Protein AF-A0A816T0T2-F1 (afdb_monomer_lite)

Structure (mmCIF, N/CA/C/O backbone):
data_AF-A0A816T0T2-F1
#
_entry.id   AF-A0A816T0T2-F1
#
loop_
_atom_site.group_PDB
_atom_site.id
_atom_site.type_symbol
_atom_site.label_atom_id
_atom_site.label_alt_id
_atom_site.label_comp_id
_atom_site.label_asym_id
_atom_site.label_entity_id
_atom_site.label_seq_id
_atom_site.pdbx_PDB_ins_code
_atom_site.Cartn_x
_atom_site.Cartn_y
_atom_site.Cartn_z
_atom_site.occupancy
_atom_site.B_iso_or_equiv
_atom_site.auth_seq_id
_atom_site.auth_comp_id
_atom_site.auth_asym_id
_atom_site.auth_atom_id
_atom_site.pdbx_PDB_model_num
ATOM 1 N N . MET A 1 1 ? -22.778 34.943 42.096 1.00 41.88 1 MET A N 1
ATOM 2 C CA . MET A 1 1 ? -22.417 35.376 40.731 1.00 41.88 1 MET A CA 1
ATOM 3 C C . MET A 1 1 ? -21.171 36.239 40.809 1.00 41.88 1 MET A C 1
ATOM 5 O O . MET A 1 1 ? -21.282 37.406 41.152 1.00 41.88 1 MET A O 1
ATOM 9 N N . ILE A 1 2 ? -20.006 35.662 40.521 1.00 35.09 2 ILE A N 1
ATOM 10 C CA . ILE A 1 2 ? -18.872 36.395 39.952 1.00 35.09 2 ILE A CA 1
ATOM 11 C C . ILE A 1 2 ? -18.428 35.534 38.776 1.00 35.09 2 ILE A C 1
ATOM 13 O O . ILE A 1 2 ? -18.102 34.362 38.942 1.00 35.09 2 ILE A O 1
ATOM 17 N N . ASN A 1 3 ? -18.582 36.104 37.589 1.00 41.44 3 ASN A N 1
ATOM 18 C CA . ASN A 1 3 ? -18.214 35.520 36.316 1.00 41.44 3 ASN A CA 1
ATOM 19 C C . ASN A 1 3 ? -16.698 35.698 36.172 1.00 41.44 3 ASN A C 1
ATOM 21 O O . ASN A 1 3 ? -16.226 36.833 36.182 1.00 41.44 3 ASN A O 1
ATOM 25 N N . VAL A 1 4 ? -15.951 34.598 36.114 1.00 49.75 4 VAL A N 1
ATOM 26 C CA . VAL A 1 4 ? -14.543 34.619 35.709 1.00 49.75 4 VAL A CA 1
ATOM 27 C C . VAL A 1 4 ? -14.490 33.938 34.355 1.00 49.75 4 VAL A C 1
ATOM 29 O O . VAL A 1 4 ? -14.261 32.737 34.244 1.00 49.75 4 VAL A O 1
ATOM 32 N N . ASP A 1 5 ? -14.782 34.727 33.327 1.00 52.72 5 ASP A N 1
ATOM 33 C CA . ASP A 1 5 ? -14.328 34.418 31.985 1.00 52.72 5 ASP A CA 1
ATOM 34 C C . ASP A 1 5 ? -12.839 34.766 31.933 1.00 52.72 5 ASP A C 1
ATOM 36 O O . ASP A 1 5 ? -12.434 35.930 31.974 1.00 52.72 5 ASP A O 1
ATOM 40 N N . SER A 1 6 ? -12.014 33.731 31.933 1.00 45.41 6 SER A N 1
ATOM 41 C CA . SER A 1 6 ? -10.596 33.841 31.641 1.00 45.41 6 SER A CA 1
ATOM 42 C C . SER A 1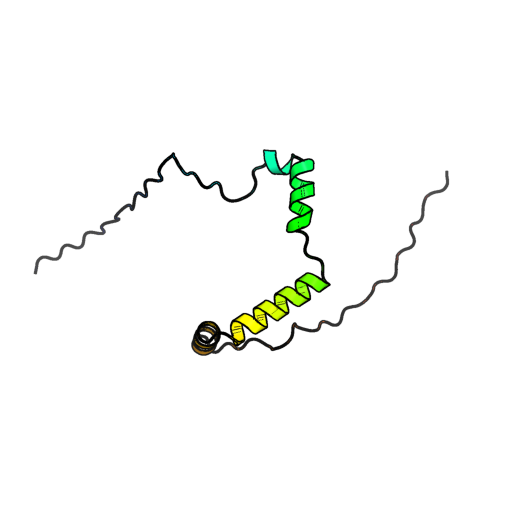 6 ? -10.212 32.640 30.801 1.00 45.41 6 SER A C 1
ATOM 44 O O . SER A 1 6 ? -9.806 31.608 31.334 1.00 45.41 6 SER A O 1
ATOM 46 N N . SER A 1 7 ? -10.419 32.790 29.492 1.00 53.34 7 SER A N 1
ATOM 47 C CA . SER A 1 7 ? -9.588 32.316 28.373 1.00 53.34 7 SER A CA 1
ATOM 48 C C . SER A 1 7 ? -8.212 31.781 28.799 1.00 53.34 7 SER A C 1
ATOM 50 O O . SER A 1 7 ? -7.176 32.403 28.562 1.00 53.34 7 SER A O 1
ATOM 52 N N . THR A 1 8 ? -8.184 30.633 29.468 1.00 53.03 8 THR A N 1
ATOM 53 C CA . THR A 1 8 ? -6.939 30.024 29.917 1.00 53.03 8 THR A CA 1
ATOM 54 C C . THR A 1 8 ? -6.482 29.159 28.764 1.00 53.03 8 THR A C 1
ATOM 56 O O . THR A 1 8 ? -6.852 27.992 28.665 1.00 53.03 8 THR A O 1
ATOM 59 N N . ASN A 1 9 ? -5.709 29.755 27.858 1.00 56.69 9 ASN A N 1
ATOM 60 C CA . ASN A 1 9 ? -4.830 28.987 26.987 1.00 56.69 9 ASN A CA 1
ATOM 61 C C . ASN A 1 9 ? -3.823 28.268 27.892 1.00 56.69 9 ASN A C 1
ATOM 63 O O . ASN A 1 9 ? -2.748 28.785 28.196 1.00 56.69 9 ASN A O 1
ATOM 67 N N . ILE A 1 10 ? -4.218 27.096 28.383 1.00 58.69 10 ILE A N 1
ATOM 68 C CA . ILE A 1 10 ? -3.312 26.130 28.986 1.00 58.69 10 ILE A CA 1
ATOM 69 C C . ILE A 1 10 ? -2.389 25.655 27.867 1.00 58.69 10 ILE A C 1
ATOM 71 O O . ILE A 1 10 ? -2.768 24.842 27.031 1.00 58.69 10 ILE A O 1
ATOM 75 N N . TYR A 1 11 ? -1.185 26.219 27.811 1.00 61.22 11 TYR A N 1
ATOM 76 C CA . TYR A 1 11 ? -0.114 25.653 27.005 1.00 61.22 11 TYR A CA 1
ATOM 77 C C . TYR A 1 11 ? 0.262 24.306 27.626 1.00 61.22 11 TYR A C 1
ATOM 79 O O . TYR A 1 11 ? 0.858 24.254 28.702 1.00 61.22 11 TYR A O 1
ATOM 87 N N . GLU A 1 12 ? -0.127 23.214 26.977 1.00 70.75 12 GLU A N 1
ATOM 88 C CA . GLU A 1 12 ? 0.305 21.872 27.351 1.00 70.75 12 GLU A CA 1
ATOM 89 C C . GLU A 1 12 ? 1.751 21.677 26.872 1.00 70.75 12 GLU A C 1
ATOM 91 O O . GLU A 1 12 ? 2.021 21.567 25.676 1.00 70.75 12 GLU A O 1
ATOM 96 N N . ILE A 1 13 ? 2.706 21.693 27.805 1.00 75.75 13 ILE A N 1
ATOM 97 C CA . ILE A 1 13 ? 4.112 21.384 27.523 1.00 75.75 13 ILE A CA 1
ATOM 98 C C . ILE A 1 13 ? 4.317 19.891 27.781 1.00 75.75 13 ILE A C 1
ATOM 100 O O . ILE A 1 13 ? 4.274 19.445 28.925 1.00 75.75 13 ILE A O 1
ATOM 104 N N . THR A 1 14 ? 4.566 19.121 26.720 1.00 71.69 14 THR A N 1
ATOM 105 C CA . THR A 1 14 ? 4.970 17.711 26.828 1.00 71.69 14 THR A CA 1
ATOM 106 C C . THR A 1 14 ? 6.494 17.627 26.889 1.00 71.69 14 THR A C 1
ATOM 108 O O . THR A 1 14 ? 7.173 18.019 25.942 1.00 71.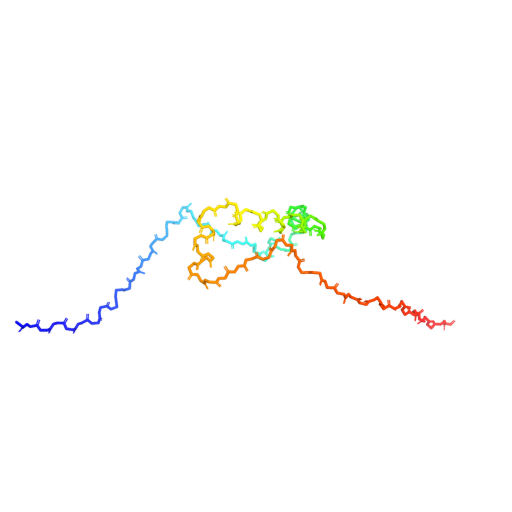69 14 THR A O 1
ATOM 111 N N . ILE A 1 15 ? 7.038 17.120 27.998 1.00 74.50 15 ILE A N 1
ATOM 112 C CA . ILE A 1 15 ? 8.477 16.864 28.153 1.00 74.50 15 ILE A CA 1
ATOM 113 C C . ILE A 1 15 ? 8.753 15.445 27.654 1.00 74.50 15 ILE A C 1
ATOM 115 O O . ILE A 1 15 ? 8.270 14.476 28.237 1.00 74.50 15 ILE A O 1
ATOM 119 N N . ILE A 1 16 ? 9.510 15.329 26.564 1.00 73.62 16 ILE A N 1
ATOM 120 C CA . ILE A 1 16 ? 9.982 14.046 26.036 1.00 73.62 16 ILE A CA 1
ATOM 121 C C . ILE A 1 16 ? 11.337 13.763 26.685 1.00 73.62 16 ILE A C 1
ATOM 123 O O . ILE A 1 16 ? 12.246 14.584 26.591 1.00 73.62 16 ILE A O 1
ATOM 127 N N . ASP A 1 17 ? 11.455 12.623 27.360 1.00 71.12 17 ASP A N 1
ATOM 128 C CA . ASP A 1 17 ? 12.722 12.146 27.914 1.00 71.12 17 ASP A CA 1
ATOM 129 C C . ASP A 1 17 ? 13.741 11.908 26.782 1.00 71.12 17 ASP A C 1
ATOM 131 O O . ASP A 1 17 ? 13.473 11.169 25.829 1.00 71.12 17 ASP A O 1
ATOM 135 N N . GLU A 1 18 ? 14.918 12.529 26.893 1.00 68.06 18 GLU A N 1
ATOM 136 C CA . GLU A 1 18 ? 16.026 12.411 25.935 1.00 68.06 18 GLU A CA 1
ATOM 137 C C . GLU A 1 18 ? 16.550 10.974 25.794 1.00 68.06 18 GLU A C 1
ATOM 139 O O . GLU A 1 18 ? 17.267 10.675 24.838 1.00 68.06 18 GLU A O 1
ATOM 144 N N . GLN A 1 19 ? 16.198 10.064 26.709 1.00 67.38 19 GLN A N 1
ATOM 145 C CA . GLN A 1 19 ? 16.657 8.673 26.659 1.00 67.38 19 GLN A CA 1
ATOM 146 C C . GLN A 1 19 ? 15.957 7.827 25.581 1.00 67.38 19 GLN A C 1
ATOM 148 O O . GLN A 1 19 ? 16.465 6.760 25.238 1.00 67.38 19 GLN A O 1
ATOM 153 N N . HIS A 1 20 ? 14.823 8.276 25.021 1.00 55.84 20 HIS A N 1
ATOM 154 C CA . HIS A 1 20 ? 14.061 7.498 24.030 1.00 55.84 20 HIS A CA 1
ATOM 155 C C . HIS A 1 20 ? 13.472 8.331 22.869 1.00 55.84 20 HIS A C 1
ATOM 157 O O . HIS A 1 20 ? 12.268 8.238 22.598 1.00 55.84 20 HIS A O 1
ATOM 163 N N . PRO A 1 21 ? 14.267 9.119 22.117 1.00 62.62 21 PRO A N 1
ATOM 164 C CA . PRO A 1 21 ? 13.773 9.754 20.904 1.00 62.62 21 PRO A CA 1
ATOM 165 C C . PRO A 1 21 ? 13.484 8.674 19.855 1.00 62.62 21 PRO A C 1
ATOM 167 O O . PRO A 1 21 ? 14.382 8.109 19.232 1.00 62.62 21 PRO A O 1
ATOM 170 N N . SER A 1 22 ? 12.203 8.375 19.654 1.00 68.00 22 SER A N 1
ATOM 171 C CA . SER A 1 22 ? 11.763 7.529 18.547 1.00 68.00 22 SER A CA 1
ATOM 172 C C . SER A 1 22 ? 11.725 8.379 17.281 1.00 68.00 22 SER A C 1
ATOM 174 O O . SER A 1 22 ? 10.746 9.076 17.017 1.00 68.00 22 SER A O 1
ATOM 176 N N . TYR A 1 23 ? 12.809 8.361 16.506 1.00 73.44 23 TYR A N 1
ATOM 177 C CA . TYR A 1 23 ? 12.819 8.981 15.184 1.00 73.44 23 TYR A CA 1
ATOM 178 C C . TYR A 1 23 ? 11.875 8.202 14.262 1.00 73.44 23 TYR A C 1
ATOM 180 O O . TYR A 1 23 ? 12.088 7.024 13.981 1.00 73.44 23 TYR A O 1
ATOM 188 N N . ILE A 1 24 ? 10.809 8.858 13.807 1.00 82.81 24 ILE A N 1
ATOM 189 C CA . ILE A 1 24 ? 9.865 8.287 12.847 1.00 82.81 24 ILE A CA 1
ATOM 190 C C . ILE A 1 24 ? 10.397 8.449 11.419 1.00 82.81 24 ILE A C 1
ATOM 192 O O . ILE A 1 24 ? 10.779 9.539 10.996 1.00 82.81 24 ILE A O 1
ATOM 196 N N . GLY A 1 25 ? 10.380 7.362 10.651 1.00 84.00 25 GLY A N 1
ATOM 197 C CA . GLY A 1 25 ? 10.717 7.376 9.228 1.00 84.00 25 GLY A CA 1
ATOM 198 C C . GLY A 1 25 ? 12.187 7.093 8.912 1.00 84.00 25 GLY A C 1
ATOM 199 O O . GLY A 1 25 ? 12.890 6.421 9.657 1.00 84.00 25 GLY A O 1
ATOM 200 N N . ILE A 1 26 ? 12.617 7.551 7.734 1.00 87.62 26 ILE A N 1
ATOM 201 C CA . ILE A 1 26 ? 13.929 7.258 7.141 1.00 87.62 26 ILE A CA 1
ATOM 202 C C . ILE A 1 26 ? 14.589 8.589 6.783 1.00 87.62 26 ILE A C 1
ATOM 204 O O . ILE A 1 26 ? 14.017 9.355 5.998 1.00 87.62 26 ILE A O 1
ATOM 208 N N . SER A 1 27 ? 15.773 8.846 7.348 1.00 90.56 27 SER A N 1
ATOM 209 C CA . SER A 1 27 ? 16.557 10.061 7.097 1.00 90.56 27 SER A CA 1
ATOM 210 C C . SER A 1 27 ? 17.142 10.097 5.681 1.00 90.56 27 SER A C 1
ATOM 212 O O . SER A 1 27 ? 17.226 9.077 4.993 1.00 90.56 27 SER A O 1
ATOM 214 N N . ASP A 1 28 ? 17.614 11.266 5.248 1.00 88.88 28 ASP A N 1
ATOM 215 C CA . ASP A 1 28 ? 18.252 11.412 3.934 1.00 88.88 28 ASP A CA 1
ATOM 216 C C . ASP A 1 28 ? 19.548 10.604 3.811 1.00 88.88 28 ASP A C 1
ATOM 218 O O . ASP A 1 28 ? 19.794 10.001 2.769 1.00 88.88 28 ASP A O 1
ATOM 222 N N . SER A 1 29 ? 20.348 10.519 4.881 1.00 91.19 29 SER A N 1
ATOM 223 C CA . SER A 1 29 ? 21.558 9.687 4.896 1.00 91.19 29 SER A CA 1
ATOM 224 C C . SER A 1 29 ? 21.229 8.203 4.724 1.00 91.19 29 SER A C 1
ATOM 226 O O . SER A 1 29 ? 21.902 7.508 3.968 1.00 91.19 29 SER A O 1
ATOM 228 N N . MET A 1 30 ? 20.149 7.731 5.352 1.00 89.75 30 MET A N 1
ATOM 229 C CA . MET A 1 30 ? 19.659 6.362 5.190 1.00 89.75 30 MET A CA 1
ATOM 230 C C . MET A 1 30 ? 19.122 6.114 3.775 1.00 89.75 30 MET A C 1
ATOM 232 O O . MET A 1 30 ? 19.377 5.058 3.206 1.00 89.75 30 MET A O 1
ATOM 236 N N . ARG A 1 31 ? 18.412 7.079 3.173 1.00 88.50 31 ARG A N 1
ATOM 237 C CA . ARG A 1 31 ? 17.929 6.975 1.781 1.00 88.50 31 ARG A CA 1
ATOM 238 C C . ARG A 1 31 ? 19.066 6.914 0.760 1.00 88.50 31 ARG A C 1
ATOM 240 O O . ARG A 1 31 ? 18.890 6.306 -0.292 1.00 88.50 31 ARG A O 1
ATOM 247 N N . GLN A 1 32 ? 20.199 7.553 1.050 1.00 94.12 32 GLN A N 1
ATOM 248 C CA . GLN A 1 32 ? 21.390 7.530 0.195 1.00 94.12 32 GLN A CA 1
ATOM 249 C C . GLN A 1 32 ? 22.192 6.223 0.320 1.00 94.12 32 GLN A C 1
ATOM 251 O O . GLN A 1 32 ? 22.950 5.890 -0.591 1.00 94.12 32 GLN A O 1
ATOM 256 N N . ASP A 1 33 ? 22.011 5.459 1.402 1.00 95.62 33 ASP A N 1
ATOM 257 C CA . ASP A 1 33 ? 22.631 4.144 1.560 1.00 95.62 33 ASP A CA 1
ATOM 258 C C . ASP A 1 33 ? 21.907 3.091 0.705 1.00 95.62 33 ASP A C 1
ATOM 260 O O . ASP A 1 33 ? 20.808 2.619 1.011 1.00 95.62 33 ASP A O 1
ATOM 264 N N . PHE A 1 34 ? 22.560 2.691 -0.388 1.00 94.25 34 PHE A N 1
ATOM 265 C CA . PHE A 1 34 ? 22.032 1.687 -1.307 1.00 94.25 34 PHE A CA 1
ATOM 266 C C . PHE A 1 34 ? 21.864 0.306 -0.662 1.00 94.25 34 PHE A C 1
ATOM 268 O O . PHE A 1 34 ? 20.917 -0.405 -0.997 1.00 94.25 34 PHE A O 1
ATOM 275 N N . SER A 1 35 ? 22.756 -0.091 0.247 1.00 95.12 35 SER A N 1
ATOM 276 C CA . SER A 1 35 ? 22.679 -1.407 0.893 1.00 95.12 35 SER A CA 1
ATOM 277 C C . SER A 1 35 ? 21.446 -1.479 1.785 1.00 95.12 35 SER A C 1
ATOM 279 O O . SER A 1 35 ? 20.660 -2.423 1.674 1.00 95.12 35 SER A O 1
ATOM 281 N N . LEU A 1 36 ? 21.225 -0.426 2.576 1.00 93.31 36 LEU A N 1
ATOM 282 C CA . LEU A 1 36 ? 20.050 -0.295 3.431 1.00 93.31 36 LEU A CA 1
ATOM 283 C C . LEU A 1 36 ? 18.754 -0.247 2.612 1.00 93.31 36 LEU A C 1
ATOM 285 O O . LEU A 1 36 ? 17.811 -0.987 2.895 1.00 93.31 36 LEU A O 1
ATOM 289 N N . MET A 1 37 ? 18.690 0.593 1.574 1.00 94.44 37 MET A N 1
ATOM 290 C CA . MET A 1 37 ? 17.484 0.708 0.743 1.00 94.44 37 MET A CA 1
ATOM 291 C C . MET A 1 37 ? 17.196 -0.570 -0.051 1.00 94.44 37 MET A C 1
ATOM 293 O O . MET A 1 37 ? 16.030 -0.921 -0.251 1.00 94.44 37 MET A O 1
ATOM 297 N N . LYS A 1 38 ? 18.235 -1.305 -0.467 1.00 94.06 38 LYS A N 1
ATOM 298 C CA . LYS A 1 38 ? 18.084 -2.614 -1.108 1.00 94.06 38 LYS A CA 1
ATOM 299 C C . LYS A 1 38 ? 17.447 -3.618 -0.154 1.00 94.06 38 LYS A C 1
ATOM 301 O O . LYS A 1 38 ? 16.487 -4.275 -0.552 1.00 94.06 38 LYS A O 1
ATOM 306 N N . GLU A 1 39 ? 17.937 -3.724 1.077 1.00 94.69 39 GLU A N 1
ATOM 307 C CA . GLU A 1 39 ? 17.351 -4.613 2.084 1.00 94.69 39 GLU A CA 1
ATOM 308 C C . GLU A 1 39 ? 15.914 -4.202 2.428 1.00 94.69 39 GLU A C 1
ATOM 310 O O . GLU A 1 39 ? 15.005 -5.028 2.382 1.00 94.69 39 GLU A O 1
ATOM 315 N N . LEU A 1 40 ? 15.666 -2.909 2.652 1.00 93.56 40 LEU A N 1
ATOM 316 C CA . LEU A 1 40 ? 14.326 -2.390 2.927 1.00 93.56 40 LEU A CA 1
ATOM 317 C C . LEU A 1 40 ? 13.334 -2.699 1.796 1.00 93.56 40 LEU A C 1
ATOM 319 O O . LEU A 1 40 ? 12.159 -2.985 2.046 1.00 93.56 40 LEU A O 1
ATOM 323 N N . SER A 1 41 ? 13.794 -2.656 0.543 1.00 91.38 41 SER A N 1
ATOM 324 C CA . SER A 1 41 ? 12.954 -2.970 -0.613 1.00 91.38 41 SER A CA 1
ATOM 325 C C . SER A 1 41 ? 12.433 -4.407 -0.591 1.00 91.38 41 SER A C 1
ATOM 327 O O . SER A 1 41 ? 11.346 -4.644 -1.107 1.00 91.38 41 SER A O 1
ATOM 329 N N . VAL A 1 42 ? 13.144 -5.347 0.044 1.00 93.25 42 VAL A N 1
ATOM 330 C CA . VAL A 1 42 ? 12.696 -6.743 0.183 1.00 93.25 42 VAL A CA 1
ATOM 331 C C . VAL A 1 42 ? 11.408 -6.826 1.001 1.00 93.25 42 VAL A C 1
ATOM 333 O O . VAL A 1 42 ? 10.533 -7.619 0.674 1.00 93.25 42 VAL A O 1
ATOM 336 N N . TYR A 1 43 ? 11.269 -5.980 2.022 1.00 91.31 43 TYR A N 1
ATOM 337 C CA . TYR A 1 43 ? 10.135 -6.010 2.949 1.00 91.31 43 TYR A CA 1
ATOM 338 C C . TYR A 1 43 ? 9.010 -5.036 2.584 1.00 91.31 43 TYR A C 1
ATOM 340 O O . TYR A 1 43 ? 7.871 -5.221 2.999 1.00 91.31 43 TYR A O 1
ATOM 348 N N . THR A 1 44 ? 9.317 -3.977 1.832 1.00 91.62 44 THR A N 1
ATOM 349 C CA . THR A 1 44 ? 8.344 -2.921 1.486 1.00 91.62 44 THR A CA 1
ATOM 350 C C . THR A 1 44 ? 7.793 -3.044 0.069 1.00 91.62 44 THR A C 1
ATOM 352 O O . THR A 1 44 ? 6.742 -2.474 -0.242 1.00 91.62 44 THR A O 1
ATOM 355 N N . ARG A 1 45 ? 8.469 -3.786 -0.817 1.00 92.44 45 ARG A N 1
ATOM 356 C CA . ARG A 1 45 ? 7.964 -4.055 -2.162 1.00 92.44 45 ARG A CA 1
ATOM 357 C C . ARG A 1 45 ? 6.833 -5.073 -2.082 1.00 92.44 45 ARG A C 1
ATOM 359 O O . ARG A 1 45 ? 7.071 -6.260 -1.931 1.00 92.44 45 ARG A O 1
ATOM 366 N N . VAL A 1 46 ? 5.616 -4.597 -2.307 1.00 94.56 46 VAL A N 1
ATOM 367 C CA . VAL A 1 46 ? 4.429 -5.448 -2.432 1.00 94.56 46 VAL A CA 1
ATOM 368 C C . VAL A 1 46 ? 4.040 -5.557 -3.903 1.00 94.56 46 VAL A C 1
ATOM 370 O O . VAL A 1 46 ? 3.783 -4.542 -4.564 1.00 94.56 46 VAL A O 1
ATOM 373 N N . GLY A 1 47 ? 4.011 -6.786 -4.421 1.00 95.50 47 GLY A N 1
ATOM 374 C CA . GLY A 1 47 ? 3.609 -7.070 -5.801 1.00 95.50 47 GLY A CA 1
ATOM 375 C C . GLY A 1 47 ? 2.097 -6.900 -6.029 1.00 95.50 47 GLY A C 1
ATOM 376 O O . GLY A 1 47 ? 1.329 -6.885 -5.067 1.00 95.50 47 GLY A O 1
ATOM 377 N N . PRO A 1 48 ? 1.619 -6.813 -7.286 1.00 94.44 48 PRO A N 1
ATOM 378 C CA . PRO A 1 48 ? 0.196 -6.593 -7.568 1.00 94.44 48 PRO A CA 1
ATOM 379 C C . PRO A 1 48 ? -0.733 -7.663 -6.973 1.00 94.44 48 PRO A C 1
ATOM 381 O O . PRO A 1 48 ? -1.740 -7.325 -6.358 1.00 94.44 48 PRO A O 1
ATOM 384 N N . ASN A 1 49 ? -0.380 -8.946 -7.112 1.00 95.19 49 ASN A N 1
ATOM 385 C CA . ASN A 1 49 ? -1.193 -10.050 -6.594 1.00 95.19 49 ASN A CA 1
ATOM 386 C C . ASN A 1 49 ? -1.200 -10.096 -5.058 1.00 95.19 49 ASN A C 1
ATOM 388 O O . ASN A 1 49 ? -2.241 -10.287 -4.440 1.00 95.19 49 ASN A O 1
ATOM 392 N N . GLU A 1 50 ? -0.045 -9.871 -4.436 1.00 95.31 50 GLU A N 1
ATOM 393 C CA . GLU A 1 50 ? 0.066 -9.814 -2.979 1.00 95.31 50 GLU A CA 1
ATOM 394 C C . GLU A 1 50 ? -0.742 -8.640 -2.413 1.00 95.31 50 GLU A C 1
ATOM 396 O O . GLU A 1 50 ? -1.512 -8.812 -1.471 1.00 95.31 50 GLU A O 1
ATOM 401 N N . ARG A 1 51 ? -0.665 -7.466 -3.052 1.00 95.25 51 ARG A N 1
ATOM 402 C CA . ARG A 1 51 ? -1.487 -6.305 -2.694 1.00 95.25 51 ARG A CA 1
ATOM 403 C C . ARG A 1 51 ? -2.976 -6.620 -2.806 1.00 95.25 51 ARG A C 1
ATOM 405 O O . ARG A 1 51 ? -3.735 -6.264 -1.912 1.00 95.25 51 ARG A O 1
ATOM 412 N N . TYR A 1 52 ? -3.394 -7.296 -3.876 1.00 95.00 52 TYR A N 1
ATOM 413 C CA . TYR A 1 52 ? -4.780 -7.738 -4.048 1.00 95.00 52 TYR A CA 1
ATOM 414 C C . TYR A 1 52 ? -5.232 -8.654 -2.899 1.00 95.00 52 TYR A C 1
ATOM 416 O O . TYR A 1 52 ? -6.314 -8.463 -2.342 1.00 95.00 52 TYR A O 1
ATOM 424 N N . GLN A 1 53 ? -4.402 -9.621 -2.502 1.00 95.31 53 GLN A N 1
ATOM 425 C CA . GLN A 1 53 ? -4.701 -10.529 -1.391 1.00 95.31 53 GLN A CA 1
ATOM 426 C C . GLN A 1 53 ? -4.777 -9.796 -0.046 1.00 95.31 53 GLN A C 1
ATOM 428 O O . GLN A 1 53 ? -5.740 -9.992 0.693 1.00 95.31 53 GLN A O 1
ATOM 433 N N . GLN A 1 54 ? -3.813 -8.920 0.248 1.00 95.12 54 GLN A N 1
ATOM 434 C CA . GLN A 1 54 ? -3.790 -8.119 1.476 1.00 95.12 54 GLN A CA 1
ATOM 435 C C . GLN A 1 54 ? -5.017 -7.203 1.579 1.00 95.12 54 GLN A C 1
ATOM 437 O O . GLN A 1 54 ? -5.636 -7.130 2.637 1.00 95.12 54 GLN A O 1
ATOM 442 N N . LEU A 1 55 ? -5.413 -6.549 0.479 1.00 94.81 55 LEU A N 1
ATOM 443 C CA . LEU A 1 55 ? -6.603 -5.692 0.447 1.00 94.81 55 LEU A CA 1
ATOM 444 C C . LEU A 1 55 ? -7.896 -6.485 0.667 1.00 94.81 55 LEU A C 1
ATOM 446 O O . LEU A 1 55 ? -8.754 -6.046 1.428 1.00 94.81 55 LEU A O 1
ATOM 450 N N . ASN A 1 56 ? -8.032 -7.660 0.050 1.00 93.75 56 ASN A N 1
ATOM 451 C CA . ASN A 1 56 ? -9.192 -8.519 0.296 1.00 93.75 56 ASN A CA 1
ATOM 452 C C . ASN A 1 56 ? -9.219 -9.052 1.734 1.00 93.75 56 ASN A C 1
ATOM 454 O O . ASN A 1 56 ? -10.280 -9.081 2.352 1.00 93.75 56 ASN A O 1
ATOM 458 N N . GLY A 1 57 ? -8.063 -9.429 2.287 1.00 93.75 57 GLY A N 1
ATOM 459 C CA . GLY A 1 57 ? -7.933 -9.803 3.697 1.00 93.75 57 GLY A CA 1
ATOM 460 C C . GLY A 1 57 ? -8.392 -8.676 4.620 1.00 93.75 57 GLY A C 1
ATOM 461 O O . GLY A 1 57 ? -9.263 -8.885 5.455 1.00 93.75 57 GLY A O 1
ATOM 462 N N . PHE A 1 58 ? -7.908 -7.458 4.384 1.00 92.94 58 PHE A N 1
ATOM 463 C CA . PHE A 1 58 ? -8.306 -6.267 5.134 1.00 92.94 58 PHE A CA 1
ATOM 464 C C . PHE A 1 58 ? -9.816 -5.983 5.062 1.00 92.94 58 PHE A C 1
ATOM 466 O O . PHE A 1 58 ? -10.443 -5.704 6.084 1.00 92.94 58 PHE A O 1
ATOM 473 N N . LEU A 1 59 ? -10.425 -6.092 3.876 1.00 92.31 59 LEU A N 1
ATOM 474 C CA . LEU A 1 59 ? -11.876 -5.933 3.719 1.00 92.31 59 LEU A CA 1
ATOM 475 C C . LEU A 1 59 ? -12.657 -6.996 4.500 1.00 92.31 59 LEU A C 1
ATOM 477 O O . LEU A 1 59 ? -13.667 -6.675 5.134 1.00 92.31 59 LEU A O 1
ATOM 481 N N . ASN A 1 60 ? -12.190 -8.244 4.474 1.00 91.62 60 ASN A N 1
ATOM 482 C CA . ASN A 1 60 ? -12.789 -9.331 5.242 1.00 91.62 60 ASN A CA 1
ATOM 483 C C . ASN A 1 60 ? -12.626 -9.113 6.748 1.00 91.62 60 ASN A C 1
ATOM 485 O O . ASN A 1 60 ? -13.583 -9.325 7.490 1.00 91.62 60 ASN A O 1
ATOM 489 N N . ASP A 1 61 ? -11.471 -8.623 7.194 1.00 92.06 61 ASP A N 1
ATOM 490 C CA . ASP A 1 61 ? -11.200 -8.339 8.602 1.00 92.06 61 ASP A CA 1
ATOM 491 C C . ASP A 1 61 ? -12.101 -7.226 9.143 1.00 92.06 61 ASP A C 1
ATOM 493 O O . ASP A 1 61 ? -12.667 -7.372 10.228 1.00 92.06 61 ASP A O 1
ATOM 497 N N . ILE A 1 62 ? -12.296 -6.136 8.388 1.00 90.56 62 ILE A N 1
ATOM 498 C CA . ILE A 1 62 ? -13.201 -5.050 8.801 1.00 90.56 62 ILE A CA 1
ATOM 499 C C . ILE A 1 62 ? -14.632 -5.564 8.959 1.00 90.56 62 ILE A C 1
ATOM 501 O O . ILE A 1 62 ? -15.310 -5.225 9.927 1.00 90.56 62 ILE A O 1
ATOM 505 N N . LYS A 1 63 ? -15.101 -6.382 8.014 1.00 87.38 63 LYS A N 1
ATOM 506 C CA . LYS A 1 63 ? -16.471 -6.911 8.034 1.00 87.38 63 LYS A CA 1
ATOM 507 C C . LYS A 1 63 ? -16.667 -8.041 9.033 1.00 87.38 63 LYS A C 1
ATOM 509 O O . LYS A 1 63 ? -17.782 -8.241 9.498 1.00 87.38 63 LYS A O 1
ATOM 514 N N . GLY A 1 64 ? -15.618 -8.804 9.318 1.00 88.69 64 GLY A N 1
ATOM 515 C CA . GLY A 1 64 ? -15.655 -9.916 10.261 1.00 88.69 64 GLY A CA 1
ATOM 516 C C . GLY A 1 64 ? -15.652 -9.463 11.719 1.00 88.69 64 GLY A C 1
ATOM 517 O O . GLY A 1 64 ? -16.068 -10.224 12.591 1.00 88.69 64 GLY A O 1
ATOM 518 N N . ARG A 1 65 ? -15.205 -8.232 11.996 1.00 93.00 65 ARG A N 1
ATOM 519 C CA . ARG A 1 65 ? -15.146 -7.662 13.347 1.00 93.00 65 ARG A CA 1
ATOM 520 C C . ARG A 1 65 ? -16.383 -6.828 13.665 1.00 93.00 65 ARG A C 1
ATOM 522 O O . ARG A 1 65 ? -16.830 -6.009 12.861 1.00 93.00 65 ARG A O 1
ATOM 529 N N . ALA A 1 66 ? -16.916 -7.009 14.872 1.00 88.00 66 ALA A N 1
ATOM 530 C CA . ALA A 1 66 ? -18.125 -6.323 15.321 1.00 88.00 66 ALA A CA 1
ATOM 531 C C . ALA A 1 66 ? -17.925 -4.801 15.408 1.00 88.00 66 ALA A C 1
ATOM 533 O O . ALA A 1 66 ? -18.823 -4.045 15.043 1.00 88.00 66 ALA A O 1
ATOM 534 N N . GLU A 1 67 ? -16.737 -4.353 15.818 1.00 91.19 67 GLU A N 1
ATOM 535 C CA . GLU A 1 67 ? -16.390 -2.935 15.935 1.00 91.19 67 GLU A CA 1
ATOM 536 C C . GLU A 1 67 ? -16.375 -2.246 14.563 1.00 91.19 67 GLU A C 1
ATOM 538 O O . GLU A 1 67 ? -16.894 -1.141 14.407 1.00 91.19 67 GLU A O 1
ATOM 543 N N . GLY A 1 68 ? -15.831 -2.928 13.547 1.00 86.56 68 GLY A N 1
ATOM 544 C CA . GLY A 1 68 ? -15.793 -2.426 12.174 1.00 86.56 68 GLY A CA 1
ATOM 545 C C . GLY A 1 68 ? -17.194 -2.274 11.583 1.00 86.56 68 GLY A C 1
ATOM 546 O O . GLY A 1 68 ? -17.523 -1.232 11.011 1.00 86.56 68 GLY A O 1
ATOM 547 N N . LEU A 1 69 ? -18.055 -3.275 11.791 1.00 87.94 69 LEU A N 1
ATOM 548 C CA . LEU A 1 69 ? -19.459 -3.214 11.380 1.00 87.94 69 LEU A CA 1
ATOM 549 C C . LEU A 1 69 ? -20.236 -2.122 12.120 1.00 87.94 69 LEU A C 1
ATOM 551 O O . LEU A 1 69 ? -21.044 -1.427 11.504 1.00 87.94 69 LEU A O 1
ATOM 555 N N . GLN A 1 70 ? -20.001 -1.954 13.423 1.00 92.06 70 GLN A N 1
ATOM 556 C CA . GLN A 1 70 ? -20.675 -0.939 14.227 1.00 92.06 70 GLN A CA 1
ATOM 557 C C . GLN A 1 70 ? -20.365 0.473 13.722 1.00 92.06 70 GLN A C 1
ATOM 559 O O . GLN A 1 70 ? -21.296 1.256 13.518 1.00 92.06 70 GLN A O 1
ATOM 564 N N . GLU A 1 71 ? -19.093 0.794 13.472 1.00 90.88 71 GLU A N 1
ATOM 565 C CA . GLU A 1 71 ? -18.728 2.104 12.926 1.00 90.88 71 GLU A CA 1
ATOM 566 C C . GLU A 1 71 ? -19.263 2.275 11.497 1.00 90.88 71 GLU A C 1
ATOM 568 O O . GLU A 1 71 ? -19.880 3.296 11.204 1.00 90.88 71 GLU A O 1
ATOM 573 N N . SER A 1 72 ? -19.156 1.264 10.628 1.00 88.56 72 S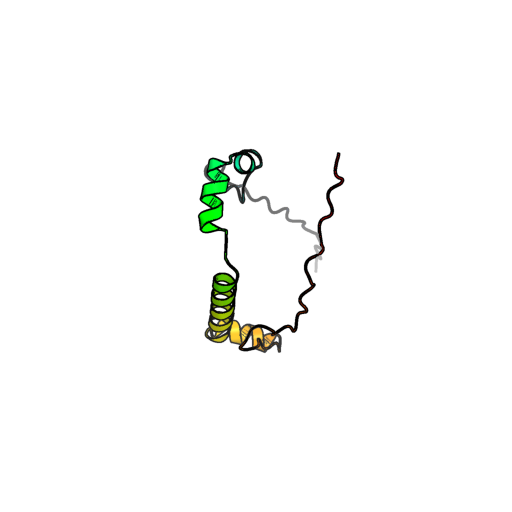ER A N 1
ATOM 574 C CA . SER A 1 72 ? -19.725 1.331 9.270 1.00 88.56 72 SER A CA 1
ATOM 575 C C . SER A 1 72 ? -21.231 1.646 9.291 1.00 88.56 72 SER A C 1
ATOM 577 O O . SER A 1 72 ? -21.692 2.543 8.582 1.00 88.56 72 SER A O 1
ATOM 579 N N . ASN A 1 73 ? -21.989 0.978 10.168 1.00 90.25 73 ASN A N 1
ATOM 580 C CA . ASN A 1 73 ? -23.428 1.196 10.339 1.00 90.25 73 ASN A CA 1
ATOM 581 C C . ASN A 1 73 ? -23.753 2.579 10.911 1.00 90.25 73 ASN A C 1
ATOM 583 O O . ASN A 1 73 ? -24.708 3.218 10.469 1.00 90.25 73 ASN A O 1
ATOM 587 N N . LYS A 1 74 ? -22.954 3.063 11.866 1.00 94.25 74 LYS A N 1
ATOM 588 C CA . LYS A 1 74 ? -23.093 4.405 12.447 1.00 94.25 74 LYS A CA 1
ATOM 589 C C . LYS A 1 74 ? -22.954 5.498 11.389 1.00 94.25 74 LYS A C 1
ATOM 591 O O . LYS A 1 74 ? -23.701 6.471 11.427 1.00 94.25 74 LYS A O 1
ATOM 596 N N . TRP A 1 75 ? -22.047 5.315 10.430 1.00 94.25 75 TRP A N 1
ATOM 597 C CA . TRP A 1 75 ? -21.869 6.228 9.298 1.00 94.25 75 TRP A CA 1
ATOM 598 C C . TRP A 1 75 ? -22.823 5.952 8.125 1.00 94.25 75 TRP A C 1
ATOM 600 O O . TRP A 1 75 ? -22.796 6.693 7.149 1.00 94.25 75 TRP A O 1
ATOM 610 N N . GLN A 1 76 ? -23.679 4.923 8.213 1.00 92.38 76 GLN A N 1
ATOM 611 C CA . GLN A 1 76 ? -24.550 4.453 7.123 1.00 92.38 76 GLN A CA 1
ATOM 612 C C . GLN A 1 76 ? -23.777 4.117 5.836 1.00 92.38 76 GLN A C 1
ATOM 614 O O . GLN A 1 76 ? -24.282 4.266 4.723 1.00 92.38 76 GLN A O 1
ATOM 619 N N . ILE A 1 77 ? -22.539 3.649 5.989 1.00 90.94 77 ILE A N 1
ATOM 620 C CA . ILE A 1 77 ? -21.668 3.230 4.892 1.00 90.94 77 ILE A CA 1
ATOM 621 C C . ILE A 1 77 ? -21.635 1.701 4.873 1.00 90.94 77 ILE A C 1
ATOM 623 O O . ILE A 1 77 ? -21.692 1.050 5.916 1.00 90.94 77 ILE A O 1
ATOM 627 N N . SER A 1 78 ? -21.524 1.113 3.684 1.00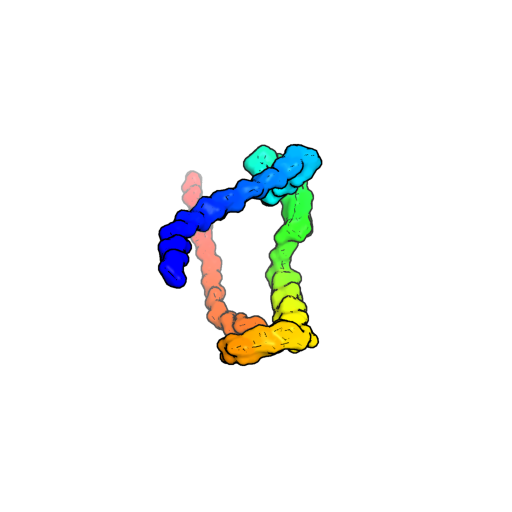 85.50 78 SER A N 1
ATOM 628 C CA . SER A 1 78 ? -21.240 -0.313 3.522 1.00 85.50 78 SER A CA 1
ATOM 629 C C . SER A 1 78 ? -20.046 -0.500 2.594 1.00 85.50 78 SER A C 1
ATOM 631 O O . SER A 1 78 ? -19.885 0.231 1.618 1.00 85.50 78 SER A O 1
ATOM 633 N N . LEU A 1 79 ? -19.187 -1.461 2.927 1.00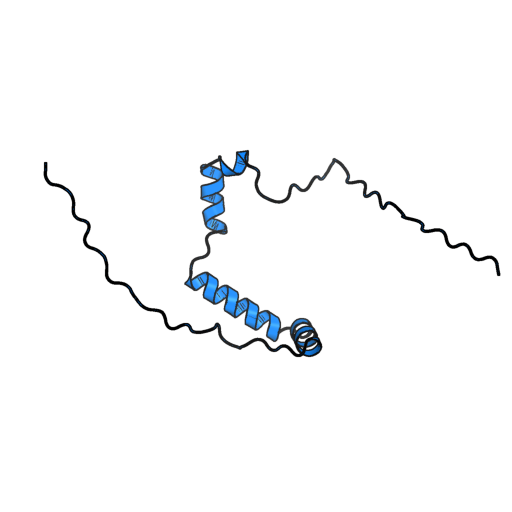 86.88 79 LEU A N 1
ATOM 634 C CA . LEU A 1 79 ? -18.047 -1.842 2.099 1.00 86.88 79 LEU A CA 1
ATOM 635 C C . LEU A 1 79 ? -18.448 -3.002 1.184 1.00 86.88 79 LEU A C 1
ATOM 637 O O . LEU A 1 79 ? -19.068 -3.967 1.642 1.00 86.88 79 LEU A O 1
ATOM 641 N N . ASP A 1 80 ? -18.053 -2.947 -0.086 1.00 88.12 80 ASP A N 1
ATOM 642 C CA . ASP A 1 80 ? -18.311 -4.019 -1.053 1.00 88.12 80 ASP A CA 1
ATOM 643 C C . ASP A 1 80 ? -17.429 -5.250 -0.785 1.00 88.12 80 ASP A C 1
ATOM 645 O O . ASP A 1 80 ? -16.397 -5.158 -0.112 1.00 88.12 80 ASP A O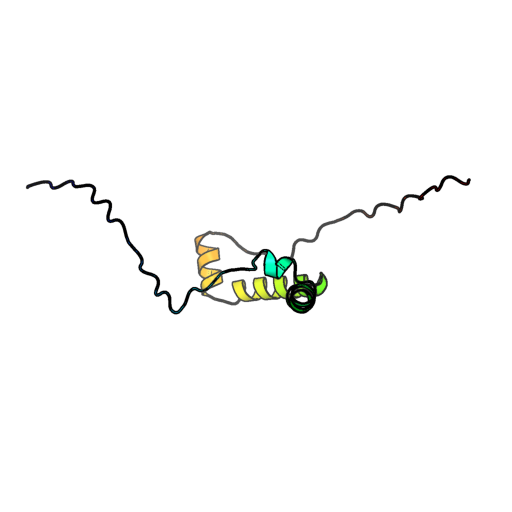 1
ATOM 649 N N . LYS A 1 81 ? -17.900 -6.443 -1.160 1.00 84.62 81 LYS A N 1
ATOM 650 C CA . LYS A 1 81 ? -17.244 -7.740 -0.906 1.00 84.62 81 LYS A CA 1
ATOM 651 C C . LYS A 1 81 ? -16.016 -7.958 -1.774 1.00 84.62 81 LYS A C 1
ATOM 653 O O . LYS A 1 81 ? -15.143 -8.717 -1.373 1.00 84.62 81 LYS A O 1
ATOM 658 N N . GLU A 1 82 ? -15.964 -7.295 -2.917 1.00 87.75 82 GLU A N 1
ATOM 659 C CA . GLU A 1 82 ? -14.895 -7.440 -3.890 1.00 87.75 82 GLU A CA 1
ATOM 660 C C . GLU A 1 82 ? -14.312 -6.071 -4.241 1.00 87.75 82 GLU A C 1
ATOM 662 O O . GLU A 1 82 ? -14.950 -5.030 -4.071 1.00 87.75 82 GLU A O 1
ATOM 667 N N . LEU A 1 83 ? -13.066 -6.070 -4.713 1.00 90.00 83 LEU A N 1
ATOM 668 C CA . LEU A 1 83 ? -12.439 -4.863 -5.236 1.00 90.00 83 LEU A CA 1
ATOM 669 C C . LEU A 1 83 ? -13.087 -4.467 -6.566 1.00 90.00 83 LEU A C 1
ATOM 671 O O . LEU A 1 83 ? -13.483 -5.319 -7.359 1.00 90.00 83 LEU A O 1
ATOM 675 N N . ALA A 1 84 ? -13.147 -3.163 -6.833 1.00 91.00 84 ALA A N 1
ATOM 676 C CA . ALA A 1 84 ? -13.748 -2.644 -8.053 1.00 91.00 84 ALA A CA 1
ATOM 677 C C . ALA A 1 84 ? -13.028 -3.169 -9.310 1.00 91.00 84 ALA A C 1
ATOM 679 O O . ALA A 1 84 ? -11.836 -2.924 -9.512 1.00 91.00 84 ALA A O 1
ATOM 680 N N . GLY A 1 85 ? -13.772 -3.860 -10.177 1.00 90.94 85 GLY A N 1
ATOM 681 C CA . GLY A 1 85 ? -13.308 -4.265 -11.500 1.00 90.94 85 GLY A CA 1
ATOM 682 C C . GLY A 1 85 ? -13.325 -3.083 -12.469 1.00 90.94 85 GLY A C 1
ATOM 683 O O . GLY A 1 85 ? -14.355 -2.438 -12.650 1.00 90.94 85 GLY A O 1
ATOM 684 N N . LEU A 1 86 ? -12.188 -2.800 -13.104 1.00 91.44 86 LEU A N 1
ATOM 685 C CA . LEU A 1 86 ? -12.042 -1.708 -14.068 1.00 91.44 86 LEU A CA 1
ATOM 686 C C . LEU A 1 86 ? -11.707 -2.269 -15.451 1.00 91.44 86 LEU A C 1
ATOM 688 O O . LEU A 1 86 ? -10.775 -3.058 -15.603 1.00 91.44 86 LEU A O 1
ATOM 692 N N . THR A 1 87 ? -12.437 -1.833 -16.478 1.00 93.75 87 THR A N 1
ATOM 693 C CA . THR A 1 87 ? -12.117 -2.162 -17.871 1.00 93.75 87 THR A CA 1
ATOM 694 C C . THR A 1 87 ? -11.037 -1.216 -18.387 1.00 93.75 87 THR A C 1
ATOM 696 O O . THR A 1 87 ? -11.286 -0.036 -18.623 1.00 93.75 87 THR A O 1
ATOM 699 N N . GLY A 1 88 ? -9.821 -1.737 -18.549 1.00 92.94 88 GLY A N 1
ATOM 700 C CA . GLY A 1 88 ? -8.712 -1.020 -19.177 1.00 92.94 88 GLY A CA 1
ATOM 701 C C . GLY A 1 88 ? -8.684 -1.176 -20.699 1.00 92.94 88 GLY A C 1
ATOM 702 O O . GLY A 1 88 ? -9.409 -1.985 -21.276 1.00 92.94 88 GLY A O 1
ATOM 703 N N . ARG A 1 89 ? -7.787 -0.428 -21.348 1.00 95.88 89 ARG A N 1
ATOM 704 C CA . ARG A 1 89 ? -7.394 -0.628 -22.751 1.00 95.88 89 ARG A CA 1
ATOM 705 C C . ARG A 1 89 ? -5.891 -0.874 -22.825 1.00 95.88 89 ARG A C 1
ATOM 707 O O . ARG A 1 89 ? -5.145 -0.274 -22.054 1.00 95.88 89 ARG A O 1
ATOM 714 N N . PHE A 1 90 ? -5.459 -1.724 -23.748 1.00 94.50 90 PHE A N 1
ATOM 715 C CA . PHE A 1 90 ? -4.043 -1.935 -24.035 1.00 94.50 90 PHE A CA 1
ATOM 716 C C . PHE A 1 90 ? -3.650 -1.082 -25.243 1.00 94.50 90 PHE A C 1
ATOM 718 O O . PHE A 1 90 ? -4.367 -1.069 -26.240 1.00 94.50 90 PHE A O 1
ATOM 725 N N . MET A 1 91 ? -2.560 -0.326 -25.126 1.00 94.31 91 MET A N 1
ATOM 726 C CA . MET A 1 91 ? -2.003 0.455 -26.231 1.00 94.31 91 MET A CA 1
ATOM 727 C C . MET A 1 91 ? -0.968 -0.401 -26.958 1.00 94.31 91 MET A C 1
ATOM 729 O O . MET A 1 91 ? -0.223 -1.137 -26.312 1.00 94.31 91 MET A O 1
ATOM 733 N N . GLU A 1 92 ? -0.935 -0.325 -28.286 1.00 94.25 92 GLU A N 1
ATOM 734 C CA . GLU A 1 92 ? 0.079 -1.028 -29.071 1.00 94.25 92 GLU A CA 1
ATOM 735 C C . GLU A 1 92 ? 1.469 -0.425 -28.824 1.00 94.25 92 GLU A C 1
ATOM 737 O O . GLU A 1 92 ? 1.603 0.751 -28.485 1.00 94.25 92 GLU A O 1
ATOM 742 N N . SER A 1 93 ? 2.512 -1.250 -28.938 1.00 93.56 93 SER A N 1
ATOM 743 C CA . SER A 1 93 ? 3.885 -0.772 -28.777 1.00 93.56 93 SER A CA 1
ATOM 744 C C . SER A 1 93 ? 4.279 0.086 -29.972 1.00 93.56 93 SER A C 1
ATOM 746 O O . SER A 1 93 ? 4.170 -0.354 -31.113 1.00 93.56 93 SER A O 1
ATOM 748 N N . GLU A 1 94 ? 4.823 1.266 -29.700 1.00 93.75 94 GLU A N 1
ATOM 749 C CA . GLU A 1 94 ? 5.382 2.141 -30.728 1.00 93.75 94 GLU A CA 1
ATOM 750 C C . GLU A 1 94 ? 6.702 1.576 -31.276 1.00 93.75 94 GLU A C 1
ATOM 752 O O . GLU A 1 94 ? 7.492 0.968 -30.542 1.00 93.75 94 GLU A O 1
ATOM 757 N N . SER A 1 95 ? 6.968 1.793 -32.566 1.00 90.88 95 SER A N 1
ATOM 758 C CA . SER A 1 95 ? 8.252 1.443 -33.179 1.00 90.88 95 SER A CA 1
ATOM 759 C C . SER A 1 95 ? 9.304 2.508 -32.868 1.00 90.88 95 SER A C 1
ATOM 761 O O . SER A 1 95 ? 9.147 3.668 -33.254 1.00 90.88 95 SER A O 1
ATOM 763 N N . VAL A 1 96 ? 10.406 2.119 -32.224 1.00 93.06 96 VAL A N 1
ATOM 764 C CA . VAL A 1 96 ? 11.558 3.008 -32.012 1.00 93.06 96 VAL A CA 1
ATOM 765 C C . VAL A 1 96 ? 12.404 3.038 -33.285 1.00 93.06 96 VAL A C 1
ATOM 767 O O . VAL A 1 96 ? 12.975 2.022 -33.675 1.00 93.06 96 VAL A O 1
ATOM 770 N N . ILE A 1 97 ? 12.488 4.201 -33.932 1.00 91.12 97 ILE A N 1
ATOM 771 C CA . ILE A 1 97 ? 13.326 4.417 -35.117 1.00 91.12 97 ILE A CA 1
ATOM 772 C C . ILE A 1 97 ? 14.648 5.041 -34.662 1.00 91.12 97 ILE A C 1
ATOM 774 O O . ILE A 1 97 ? 14.656 6.121 -34.073 1.00 91.12 97 ILE A O 1
ATOM 778 N N . TYR A 1 98 ? 15.761 4.369 -34.948 1.00 89.75 98 TYR A N 1
ATOM 779 C CA . TYR A 1 98 ? 17.108 4.910 -34.768 1.00 89.75 98 TYR A CA 1
ATOM 780 C C . TYR A 1 98 ? 17.600 5.490 -36.098 1.00 89.75 98 TYR A C 1
ATOM 782 O O . TYR A 1 98 ? 17.344 4.918 -37.156 1.00 89.75 98 TYR A O 1
ATOM 790 N N . GLN A 1 99 ? 18.284 6.634 -36.054 1.00 82.12 99 GLN A N 1
ATOM 791 C CA . GLN A 1 99 ? 18.929 7.207 -37.233 1.00 82.12 99 GLN A CA 1
ATOM 792 C C . GLN A 1 99 ? 20.188 6.390 -37.550 1.00 82.12 99 GLN A C 1
ATOM 794 O O . GLN A 1 99 ? 21.074 6.288 -36.702 1.00 82.12 99 GLN A O 1
ATOM 799 N N . ASP A 1 100 ? 20.244 5.801 -38.744 1.00 74.31 100 ASP A N 1
ATOM 800 C CA . ASP A 1 100 ? 21.455 5.156 -39.261 1.00 74.31 100 ASP A CA 1
ATOM 801 C C . ASP A 1 100 ? 22.513 6.242 -39.541 1.00 74.31 100 ASP A C 1
ATOM 803 O O . ASP A 1 100 ? 22.167 7.311 -40.062 1.00 74.31 100 ASP A O 1
ATOM 807 N N . MET A 1 101 ? 23.767 6.004 -39.135 1.00 53.94 101 MET A N 1
ATOM 808 C CA . MET A 1 101 ? 24.916 6.880 -39.439 1.00 53.94 101 MET A CA 1
ATOM 809 C C . MET A 1 101 ? 25.448 6.626 -40.845 1.00 53.94 101 MET A C 1
ATOM 811 O O . MET A 1 101 ? 25.598 5.439 -41.206 1.00 53.94 101 MET A O 1
#

Secondary structure (DSSP, 8-state):
-----------------TT-----S--HHHHH-HHHHHHHHHHH---HHHHHHHHHHHHHHHHHSHHHHHHHHHTT----SSPPP----PPPPPP-PPPP-

Radius of gyration: 26.57 Å; chains: 1; bounding box: 50×47×80 Å

Organism: NCBI:txid392030

Foldseek 3Di:
DDDDPDPPPPPDDDDDPPVDPPDPDADPVQVPDPVNVVVVCVVPVDDPVNVQVVVLVVLCVLVVDPVSVVVCVVVVHDDDNHDDDDDDDDDDDDDDDDDDD

pLDDT: mean 83.89, std 14.93, range [35.09, 95.88]

InterPro domains:
  IPR036085 PAZ domain superfamily [SSF101690] (24-63)

Sequence (101 aa):
MINVDSSTNIYEITIIDEQHPSYIGISDSMRQDFSLMKELSVYTRVGPNERYQQLNGFLNDIKGRAEGLQESNKWQISLDKELAGLTGRFMESESVIYQDM